Protein AF-A0A3S0WAD9-F1 (afdb_monomer)

Foldseek 3Di:
DPPVLVVLVVVLVVDDPPQPLNVCNVVPHQLVVSLVSCVVVVVPVSNVVSVVVVVVCVCLDPVVLVVLVVVLLVVLVVVLVVDDPPQPLNVCSVVPHQLCVSLVSCVVVVVNVSNVSSVVSVVVNVVSVVVD

Sequence (132 aa):
MRNIAAMLQSFRDDLPADSRTAAAIDRGASLEEISELAEAEGLHKLASVLFEAEQEALRDGPDAVEEAGAATDTFIQAARQDLPADSKTAAAIDRGASWEEISEIAEEEGLHQIASVLFEAEQEALRTSTNA

Solvent-accessible surface area (backbone atoms only — not comparable to full-atom values): 7251 Å² total; per-residue (Å²): 130,85,57,62,68,61,52,53,49,57,52,43,73,75,42,58,94,84,37,66,35,37,55,31,58,76,70,66,53,54,51,66,61,34,18,54,38,19,45,77,70,68,38,51,73,57,17,52,52,31,48,52,50,42,53,52,50,47,64,76,30,71,67,43,53,54,50,52,50,53,52,50,53,50,48,52,59,52,52,45,73,76,44,56,92,84,37,66,40,36,56,32,56,77,70,65,55,54,52,68,59,34,17,53,43,17,45,76,71,66,39,51,70,59,14,51,54,30,50,51,52,51,52,51,52,53,54,50,65,74,73,108

Nearest PDB structures (foldseek):
  4fsc-assembly1_A  TM=2.729E-01  e=5.736E+00  Bacillus thuringiensis Bt407
  3u0c-assembly2_B  TM=2.042E-01  e=4.178E+00  Shigella flexneri

Radius of gyration: 22.44 Å; Cα contacts (8 Å, |Δi|>4): 111; chains: 1; bounding box: 46×26×59 Å

Structure (mmCIF, N/CA/C/O backbone):
data_AF-A0A3S0WAD9-F1
#
_entry.id   AF-A0A3S0WAD9-F1
#
loop_
_atom_site.group_PDB
_atom_site.id
_atom_site.type_symbol
_atom_site.label_atom_id
_atom_site.label_alt_id
_atom_site.label_comp_id
_atom_site.label_asym_id
_atom_site.label_entity_id
_atom_site.label_seq_id
_atom_site.pdbx_PDB_ins_code
_atom_site.Cartn_x
_atom_site.Cartn_y
_atom_site.Cartn_z
_atom_site.occupancy
_atom_site.B_iso_or_equiv
_atom_site.auth_seq_id
_atom_site.auth_comp_id
_atom_site.auth_asym_id
_atom_site.auth_atom_id
_atom_site.pdbx_PDB_model_num
ATOM 1 N N . MET A 1 1 ? 12.313 15.030 -8.937 1.00 40.66 1 MET A N 1
ATOM 2 C CA . MET A 1 1 ? 11.924 13.827 -9.701 1.00 40.66 1 MET A CA 1
ATOM 3 C C . MET A 1 1 ? 13.013 13.517 -10.712 1.00 40.66 1 MET A C 1
ATOM 5 O O . MET A 1 1 ? 13.341 14.390 -11.511 1.00 40.66 1 MET A O 1
ATOM 9 N N . ARG A 1 2 ? 13.615 12.322 -10.659 1.00 53.75 2 ARG A N 1
ATOM 10 C CA . ARG A 1 2 ? 14.388 11.814 -11.802 1.00 53.75 2 ARG A CA 1
ATOM 11 C C . ARG A 1 2 ? 13.395 11.644 -12.942 1.00 53.75 2 ARG A C 1
ATOM 13 O O . ARG A 1 2 ? 12.379 10.985 -12.773 1.00 53.75 2 ARG A O 1
ATOM 20 N N . ASN A 1 3 ? 13.630 12.313 -14.060 1.00 77.31 3 ASN A N 1
ATOM 21 C CA . ASN A 1 3 ? 12.750 12.189 -15.208 1.00 77.31 3 ASN A CA 1
ATOM 22 C C . ASN A 1 3 ? 13.010 10.808 -15.834 1.00 77.31 3 ASN A C 1
ATOM 24 O O . ASN A 1 3 ? 14.030 10.619 -16.494 1.00 77.31 3 ASN A O 1
ATOM 28 N N . ILE A 1 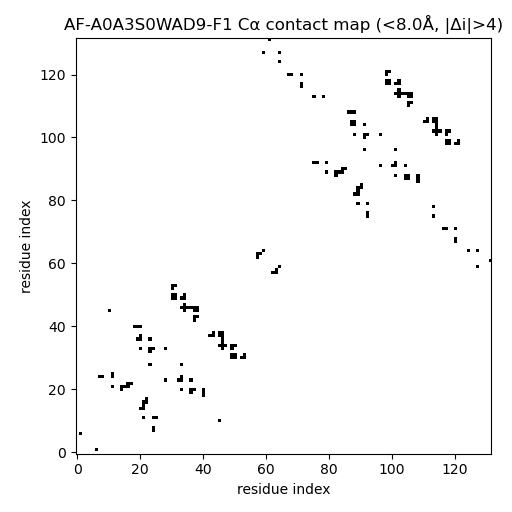4 ? 12.136 9.834 -15.553 1.00 81.44 4 ILE A N 1
ATOM 29 C CA . ILE A 1 4 ? 12.232 8.456 -16.066 1.00 81.44 4 ILE A CA 1
ATOM 30 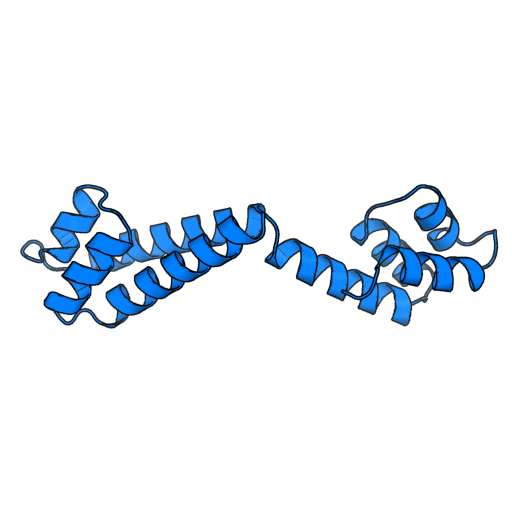C C . ILE A 1 4 ? 12.365 8.456 -17.592 1.00 81.44 4 ILE A C 1
ATOM 32 O O . ILE A 1 4 ? 13.186 7.720 -18.126 1.00 81.44 4 ILE A O 1
ATOM 36 N N . ALA A 1 5 ? 11.665 9.352 -18.296 1.00 82.06 5 ALA A N 1
ATOM 37 C CA . ALA A 1 5 ? 11.791 9.479 -19.747 1.00 82.06 5 ALA A CA 1
ATOM 38 C C . ALA A 1 5 ? 13.199 9.929 -20.190 1.00 82.06 5 ALA A C 1
ATOM 40 O O . ALA A 1 5 ? 13.733 9.397 -21.158 1.00 82.06 5 ALA A O 1
ATOM 41 N N . ALA A 1 6 ? 13.841 10.850 -19.464 1.00 84.19 6 ALA A N 1
ATOM 42 C CA . ALA A 1 6 ? 15.224 11.252 -19.735 1.00 84.19 6 ALA A CA 1
ATOM 43 C C . ALA A 1 6 ? 16.224 10.118 -19.457 1.00 84.19 6 ALA A C 1
ATOM 45 O O . ALA A 1 6 ? 17.202 9.961 -20.185 1.00 84.19 6 ALA A O 1
ATOM 46 N N . MET A 1 7 ? 15.974 9.308 -18.424 1.00 86.50 7 MET A N 1
ATOM 47 C CA . MET A 1 7 ? 16.777 8.118 -18.153 1.00 86.50 7 MET A CA 1
ATOM 48 C C . MET A 1 7 ? 16.606 7.073 -19.262 1.00 86.50 7 MET A C 1
ATOM 50 O O . MET A 1 7 ? 17.607 6.609 -19.799 1.00 86.50 7 MET A O 1
ATOM 54 N N . LEU A 1 8 ? 15.367 6.743 -19.640 1.00 89.06 8 LEU A N 1
ATOM 55 C CA . LEU A 1 8 ? 15.066 5.809 -20.728 1.00 89.06 8 LEU A CA 1
ATOM 56 C C . LEU A 1 8 ? 15.719 6.245 -22.042 1.00 89.06 8 LEU A C 1
ATOM 58 O O . LEU A 1 8 ? 16.289 5.407 -22.732 1.00 89.06 8 LEU A O 1
ATOM 62 N N . GLN A 1 9 ? 15.716 7.546 -22.349 1.00 88.94 9 GLN A N 1
ATOM 63 C CA . GLN A 1 9 ? 16.422 8.070 -23.521 1.00 88.94 9 GLN A CA 1
ATOM 64 C C .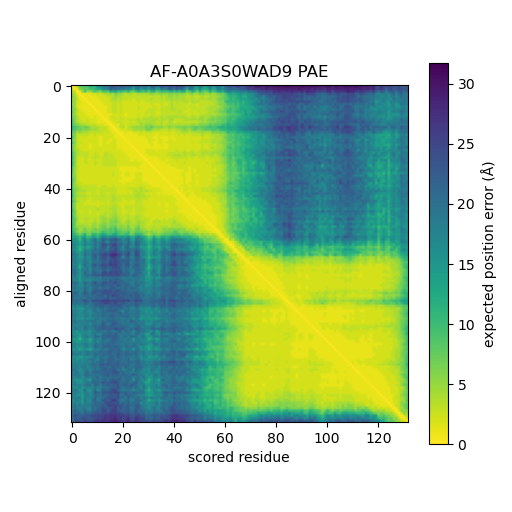 GLN A 1 9 ? 17.940 7.888 -23.438 1.00 88.94 9 GLN A C 1
ATOM 66 O O . GLN A 1 9 ? 18.550 7.444 -24.403 1.00 88.94 9 GLN A O 1
ATOM 71 N N . SER A 1 10 ? 18.551 8.117 -22.273 1.00 89.06 10 SER A N 1
ATOM 72 C CA . SER A 1 10 ? 19.986 7.854 -22.099 1.00 89.06 10 SER A CA 1
ATOM 73 C C . SER A 1 10 ? 20.346 6.387 -22.344 1.00 89.06 10 SER A C 1
ATOM 75 O O . SER A 1 10 ? 21.372 6.114 -22.954 1.00 89.06 10 SER A O 1
ATOM 77 N N . PHE A 1 11 ? 19.525 5.438 -21.883 1.00 88.31 11 PHE A N 1
ATOM 78 C CA . PHE A 1 11 ? 19.757 4.020 -22.171 1.00 88.31 11 PHE A CA 1
ATOM 79 C C . PHE A 1 11 ? 19.491 3.690 -23.635 1.00 88.31 11 PHE A C 1
ATOM 81 O O . PHE A 1 11 ? 20.215 2.894 -24.220 1.00 88.31 11 PHE A O 1
ATOM 88 N N . ARG A 1 12 ? 18.479 4.311 -24.245 1.00 90.31 12 ARG A N 1
ATOM 89 C CA . ARG A 1 12 ? 18.161 4.120 -25.657 1.00 90.31 12 ARG A CA 1
ATOM 90 C C . ARG A 1 12 ? 19.317 4.511 -26.576 1.00 90.31 12 ARG A C 1
ATOM 92 O O . ARG A 1 12 ? 19.549 3.796 -27.553 1.00 90.31 12 ARG A O 1
ATOM 99 N N . ASP A 1 13 ? 20.020 5.595 -26.258 1.00 91.44 13 ASP A N 1
ATOM 100 C CA . ASP A 1 13 ? 21.194 6.069 -27.003 1.00 91.44 13 ASP A CA 1
ATOM 101 C C . ASP A 1 13 ? 22.382 5.092 -26.917 1.00 91.44 13 ASP A C 1
ATOM 103 O O . ASP A 1 13 ? 23.151 4.962 -27.871 1.00 91.44 13 ASP A O 1
ATOM 107 N N . ASP A 1 14 ? 22.500 4.367 -25.801 1.00 88.81 14 ASP A N 1
ATOM 108 C CA . ASP A 1 14 ? 23.561 3.383 -25.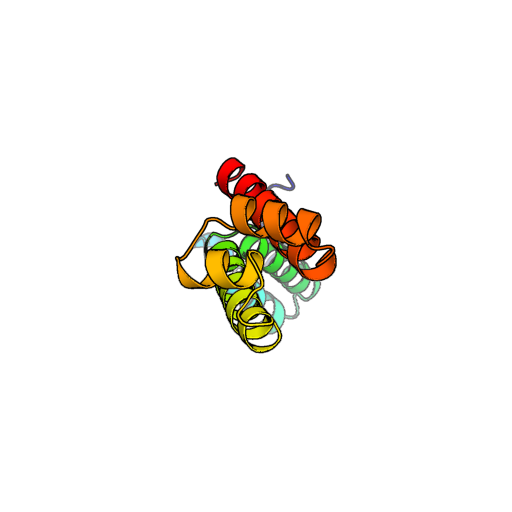553 1.00 88.81 14 ASP A CA 1
ATOM 109 C C . ASP A 1 14 ? 23.229 1.975 -26.097 1.00 88.81 14 ASP A C 1
ATOM 111 O O . ASP A 1 14 ? 24.095 1.094 -26.118 1.00 88.81 14 ASP A O 1
ATOM 115 N N . LEU A 1 15 ? 21.986 1.737 -26.538 1.00 90.00 15 LEU A N 1
ATOM 116 C CA . LEU A 1 15 ? 21.526 0.433 -27.017 1.00 90.00 15 LEU A CA 1
ATOM 117 C C . 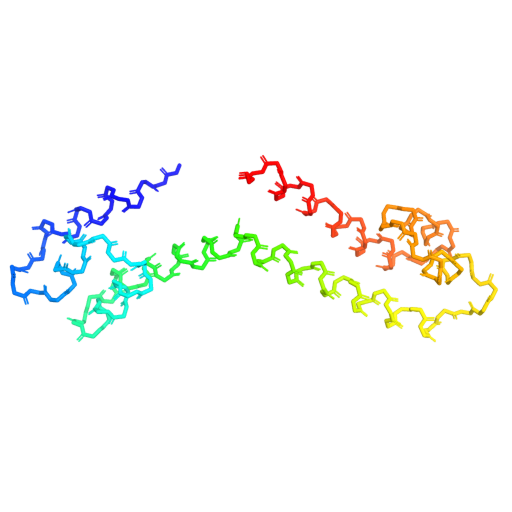LEU A 1 15 ? 21.663 0.269 -28.539 1.00 90.00 15 LEU A C 1
ATOM 119 O O . LEU A 1 15 ? 21.375 1.191 -29.309 1.00 90.00 15 LEU A O 1
ATOM 123 N N . PRO A 1 16 ? 22.042 -0.932 -29.011 1.00 89.44 16 PRO A N 1
ATOM 124 C CA . PRO A 1 16 ? 22.113 -1.215 -30.436 1.00 89.44 16 PRO A CA 1
ATOM 125 C C . PRO A 1 16 ? 20.709 -1.267 -31.062 1.00 89.44 16 PRO A C 1
ATOM 127 O O . PRO A 1 16 ? 19.717 -1.580 -30.407 1.00 89.44 16 PRO A O 1
ATOM 130 N N . ALA A 1 17 ? 20.620 -0.956 -32.357 1.00 83.31 17 ALA A N 1
ATOM 131 C CA . ALA A 1 17 ? 19.344 -0.804 -33.064 1.00 83.31 17 ALA A CA 1
ATOM 132 C C . ALA A 1 17 ? 18.530 -2.107 -33.211 1.00 83.31 17 ALA A C 1
ATOM 134 O O . ALA A 1 17 ? 17.350 -2.052 -33.544 1.00 83.31 17 ALA A O 1
ATOM 135 N N . ASP A 1 18 ? 19.152 -3.265 -32.992 1.00 90.00 18 ASP A N 1
ATOM 136 C CA . ASP A 1 18 ? 18.524 -4.588 -32.992 1.00 90.00 18 ASP A CA 1
ATOM 137 C C . ASP A 1 18 ? 18.085 -5.057 -31.591 1.00 90.00 18 ASP A C 1
ATOM 139 O O . ASP A 1 18 ? 17.480 -6.124 -31.472 1.00 90.00 18 ASP A O 1
ATOM 143 N N . SER A 1 19 ? 18.337 -4.263 -30.540 1.00 91.88 19 SER A N 1
ATOM 144 C CA . SER A 1 19 ? 17.861 -4.547 -29.182 1.00 91.88 19 SER A CA 1
ATOM 145 C C . SER A 1 19 ? 16.337 -4.461 -29.107 1.00 91.88 19 SER A C 1
ATOM 147 O O . SER A 1 19 ? 15.710 -3.476 -29.512 1.00 91.88 19 SER A O 1
ATOM 149 N N . ARG A 1 20 ? 15.727 -5.487 -28.512 1.00 93.56 20 ARG A N 1
ATOM 150 C CA . ARG A 1 20 ? 14.290 -5.510 -28.218 1.00 93.56 20 ARG A CA 1
ATOM 151 C C . ARG A 1 20 ? 13.940 -4.491 -27.142 1.00 93.56 20 ARG A C 1
ATOM 153 O O . ARG A 1 20 ? 12.888 -3.865 -27.230 1.00 93.56 20 ARG A O 1
ATOM 160 N N . THR A 1 21 ? 14.841 -4.278 -26.184 1.00 92.94 21 THR A N 1
ATOM 161 C CA . THR A 1 21 ? 14.709 -3.227 -25.168 1.00 92.94 21 THR A CA 1
ATOM 162 C C . THR A 1 21 ? 14.669 -1.842 -25.815 1.00 92.94 21 THR A C 1
ATOM 164 O O . THR A 1 21 ? 13.790 -1.046 -25.499 1.00 92.94 21 THR A O 1
ATOM 167 N N . ALA A 1 22 ? 15.545 -1.563 -26.789 1.00 93.44 22 ALA A N 1
ATOM 168 C CA . ALA A 1 22 ? 15.529 -0.300 -27.533 1.00 93.44 22 ALA A CA 1
ATOM 169 C C . ALA A 1 22 ? 14.207 -0.087 -28.289 1.00 93.44 22 ALA A C 1
ATOM 171 O O . ALA A 1 22 ? 13.608 0.985 -28.201 1.00 93.44 22 ALA A O 1
ATOM 172 N N . ALA A 1 23 ? 13.711 -1.125 -28.971 1.00 93.88 23 ALA A N 1
ATOM 173 C CA . ALA A 1 23 ? 12.430 -1.070 -29.672 1.00 93.88 23 ALA A CA 1
ATOM 174 C C . ALA A 1 23 ? 11.238 -0.849 -28.719 1.00 93.88 23 ALA A C 1
ATOM 176 O O . ALA A 1 23 ? 10.287 -0.148 -29.072 1.00 93.88 23 ALA A O 1
ATOM 177 N N . ALA A 1 24 ? 11.281 -1.425 -27.513 1.00 93.44 24 ALA A N 1
ATOM 178 C CA . ALA A 1 24 ? 10.267 -1.219 -26.481 1.00 93.44 24 ALA A CA 1
ATOM 179 C C . ALA A 1 24 ? 10.258 0.222 -25.951 1.00 93.44 24 ALA A C 1
ATOM 181 O O . ALA A 1 24 ? 9.185 0.807 -25.792 1.00 93.44 24 ALA A O 1
ATOM 182 N N . ILE A 1 25 ? 11.437 0.821 -25.761 1.00 92.31 25 ILE A N 1
ATOM 183 C CA . ILE A 1 25 ? 11.562 2.236 -25.392 1.00 92.31 25 ILE A CA 1
ATOM 184 C C . ILE A 1 25 ? 10.997 3.134 -26.503 1.00 92.31 25 ILE A C 1
ATOM 186 O O . ILE A 1 25 ? 10.198 4.024 -26.219 1.00 92.31 25 ILE A O 1
ATOM 190 N N . ASP A 1 26 ? 11.341 2.870 -27.769 1.00 92.00 26 ASP A N 1
ATOM 191 C CA . ASP A 1 26 ? 10.907 3.687 -28.914 1.00 92.00 26 ASP A CA 1
ATOM 192 C C . ASP A 1 26 ? 9.382 3.714 -29.099 1.00 92.00 26 ASP A C 1
ATOM 194 O O . ASP A 1 26 ? 8.823 4.729 -29.518 1.00 92.00 26 ASP A O 1
ATOM 198 N N . ARG A 1 27 ? 8.690 2.615 -28.771 1.00 92.44 27 ARG A N 1
ATOM 199 C CA . ARG A 1 27 ? 7.219 2.548 -28.833 1.00 92.44 27 ARG A CA 1
ATOM 200 C C . ARG A 1 27 ? 6.512 3.040 -27.568 1.00 92.44 27 ARG A C 1
ATOM 202 O O . ARG A 1 27 ? 5.284 3.015 -27.540 1.00 92.44 27 ARG A O 1
ATOM 209 N N . GLY A 1 28 ? 7.254 3.454 -26.538 1.00 88.81 28 GLY A N 1
ATOM 210 C CA . GLY A 1 28 ? 6.689 3.899 -25.262 1.00 88.81 28 GLY A CA 1
ATOM 211 C C . GLY A 1 28 ? 5.995 2.780 -24.481 1.00 88.81 28 GLY A C 1
ATOM 212 O O . GLY A 1 28 ? 4.887 2.976 -23.989 1.00 88.81 28 GLY A O 1
ATOM 213 N N . ALA A 1 29 ? 6.614 1.599 -24.417 1.00 91.06 29 ALA A N 1
ATOM 214 C CA . ALA A 1 29 ? 6.127 0.468 -23.626 1.00 91.06 29 ALA A CA 1
ATOM 215 C C . ALA A 1 29 ? 6.059 0.772 -22.113 1.00 91.06 29 ALA A C 1
ATOM 217 O O . ALA A 1 29 ? 6.645 1.750 -21.642 1.00 91.06 29 ALA A O 1
ATOM 218 N N . SER A 1 30 ? 5.358 -0.076 -21.348 1.00 89.44 30 SER A N 1
ATOM 219 C CA . SER A 1 30 ? 5.323 0.031 -19.882 1.00 89.44 30 SER A CA 1
ATOM 220 C C . SER A 1 30 ? 6.706 -0.220 -19.267 1.00 89.44 30 SER A C 1
ATOM 222 O O . SER A 1 30 ? 7.558 -0.872 -19.874 1.00 89.44 30 SER A O 1
ATOM 224 N N . LEU A 1 31 ? 6.934 0.292 -18.050 1.00 89.06 31 LEU A N 1
ATOM 225 C CA . LEU A 1 31 ? 8.186 0.049 -17.319 1.00 89.06 31 LEU A CA 1
ATOM 226 C C . LEU A 1 31 ? 8.412 -1.447 -17.075 1.00 89.06 31 LEU A C 1
ATOM 228 O O . LEU A 1 31 ? 9.533 -1.903 -17.277 1.00 89.06 31 LEU A O 1
ATOM 232 N N . GLU A 1 32 ? 7.345 -2.185 -16.755 1.00 89.81 32 GLU A N 1
ATOM 233 C CA . GLU A 1 32 ? 7.319 -3.648 -16.638 1.00 89.81 32 GLU A CA 1
ATOM 234 C C . GLU A 1 32 ? 7.903 -4.316 -17.890 1.00 89.81 32 GLU A C 1
ATOM 236 O O . GLU A 1 32 ? 8.912 -5.016 -17.838 1.00 89.81 32 GLU A O 1
ATOM 241 N N . GLU A 1 33 ? 7.331 -4.014 -19.059 1.00 92.38 33 GLU A N 1
ATOM 242 C CA . GLU A 1 33 ? 7.702 -4.665 -20.311 1.00 92.38 33 GLU A CA 1
ATOM 243 C C . GLU A 1 33 ? 9.131 -4.300 -20.742 1.00 92.38 33 GLU A C 1
ATOM 245 O O . GLU A 1 33 ? 9.875 -5.144 -21.247 1.00 92.38 33 GLU A O 1
ATOM 250 N N . ILE A 1 34 ? 9.554 -3.048 -20.526 1.00 93.88 34 ILE A N 1
ATOM 251 C CA . ILE A 1 34 ? 10.938 -2.631 -20.797 1.00 93.88 34 ILE A CA 1
ATOM 252 C C . ILE A 1 34 ? 11.900 -3.329 -19.823 1.00 93.88 34 ILE A C 1
ATOM 254 O O . ILE A 1 34 ? 12.980 -3.744 -20.243 1.00 93.88 34 ILE A O 1
ATOM 258 N N . SER A 1 35 ? 11.521 -3.484 -18.552 1.00 92.06 35 SER A N 1
ATOM 259 C CA . SER A 1 35 ? 12.314 -4.165 -17.523 1.00 92.06 35 SER A CA 1
ATOM 260 C C . SER A 1 35 ? 12.521 -5.646 -17.850 1.00 92.06 35 SER A C 1
ATOM 262 O O . SER A 1 35 ? 13.656 -6.126 -17.844 1.00 92.06 35 SER A O 1
ATOM 264 N N . GLU A 1 36 ? 11.460 -6.358 -18.238 1.00 92.69 36 GLU A N 1
ATOM 265 C CA . GLU A 1 36 ? 11.533 -7.768 -18.636 1.00 92.69 36 GLU A CA 1
ATOM 266 C C . GLU A 1 36 ? 12.434 -7.984 -19.857 1.00 92.69 36 GLU A C 1
ATOM 268 O O . GLU A 1 36 ? 13.259 -8.903 -19.888 1.00 92.69 36 GLU A O 1
ATOM 273 N N . LEU A 1 37 ? 12.307 -7.121 -20.870 1.00 94.50 37 LEU A N 1
ATOM 274 C CA . LEU A 1 37 ? 13.148 -7.180 -22.065 1.00 9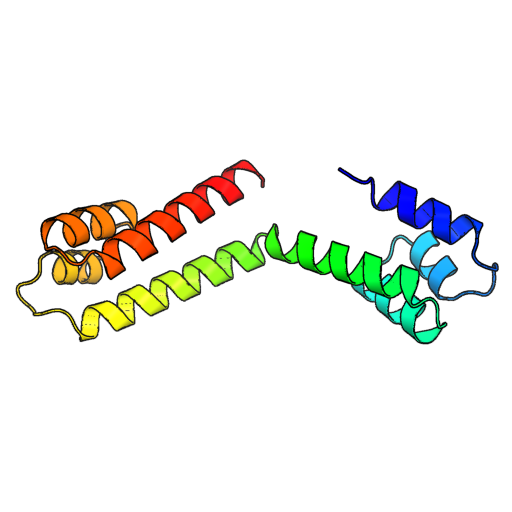4.50 37 LEU A CA 1
ATOM 275 C C . LEU A 1 37 ? 14.606 -6.847 -21.742 1.00 94.50 37 LEU A C 1
ATOM 277 O O . LEU A 1 37 ? 15.504 -7.527 -22.244 1.00 94.50 37 LEU A O 1
ATOM 281 N N . ALA A 1 38 ? 14.837 -5.863 -20.869 1.00 93.38 38 ALA A N 1
ATOM 282 C CA . ALA A 1 38 ? 16.166 -5.513 -20.394 1.00 93.38 38 ALA A CA 1
ATOM 283 C C . ALA A 1 38 ? 16.825 -6.695 -19.670 1.00 93.38 38 ALA A C 1
ATOM 285 O O . ALA A 1 38 ? 17.975 -7.026 -19.961 1.00 93.38 38 ALA A O 1
ATOM 286 N N . GLU A 1 39 ? 16.097 -7.381 -18.789 1.00 93.31 39 GLU A N 1
ATOM 287 C CA . GLU A 1 39 ? 16.587 -8.571 -18.090 1.00 93.31 39 GLU A CA 1
ATOM 288 C C . GLU A 1 39 ? 16.892 -9.713 -19.072 1.00 93.31 39 GLU A C 1
ATOM 290 O O . GLU A 1 39 ? 17.968 -10.313 -19.023 1.00 93.31 39 GLU A O 1
ATOM 295 N N . ALA A 1 40 ? 16.004 -9.955 -20.043 1.00 93.00 40 ALA A N 1
ATOM 296 C CA . ALA A 1 40 ? 16.191 -10.975 -21.076 1.00 93.00 40 ALA A CA 1
ATOM 297 C C . ALA A 1 40 ? 17.383 -10.699 -22.015 1.00 93.00 40 ALA A C 1
ATOM 299 O O . ALA A 1 40 ? 17.891 -11.626 -22.653 1.00 93.00 40 ALA A O 1
ATOM 300 N N . GLU A 1 41 ? 17.820 -9.444 -22.131 1.00 93.31 41 GLU A N 1
ATOM 301 C CA . GLU A 1 41 ? 18.998 -9.024 -22.902 1.00 93.31 41 GLU A CA 1
ATOM 302 C C . GLU A 1 41 ? 20.260 -8.845 -22.034 1.00 93.31 41 GLU A C 1
ATOM 304 O O . GLU A 1 41 ? 21.316 -8.485 -22.553 1.00 93.31 41 GLU A O 1
ATOM 309 N N . GLY A 1 42 ? 20.188 -9.140 -20.728 1.00 92.00 42 GLY A N 1
ATOM 310 C CA . GLY A 1 42 ? 21.317 -9.039 -19.793 1.00 92.00 42 GLY A CA 1
ATOM 311 C C . GLY A 1 42 ? 21.634 -7.609 -19.340 1.00 92.00 42 GLY A C 1
ATOM 312 O O . GLY A 1 42 ? 22.700 -7.340 -18.780 1.00 92.00 42 GLY A O 1
ATOM 313 N N . LEU A 1 43 ? 20.716 -6.669 -19.559 1.00 91.94 43 LEU A N 1
ATOM 314 C CA . LEU A 1 43 ? 20.811 -5.266 -19.160 1.00 91.94 43 LEU A CA 1
ATOM 315 C C . LEU A 1 43 ? 20.371 -5.085 -17.698 1.00 91.94 43 LEU A C 1
ATOM 317 O O . LEU A 1 43 ? 19.549 -4.227 -17.382 1.00 91.94 43 LEU A O 1
ATOM 321 N N . HIS A 1 44 ? 20.945 -5.869 -16.784 1.00 91.31 44 HIS A N 1
ATOM 322 C CA . HIS A 1 44 ? 20.502 -5.974 -15.385 1.00 91.31 44 HIS A CA 1
ATOM 323 C C . HIS A 1 44 ? 20.416 -4.631 -14.653 1.00 91.31 44 HIS A C 1
ATOM 325 O O . HIS A 1 44 ? 19.523 -4.417 -13.839 1.00 91.31 44 HIS A O 1
ATOM 331 N N . LYS A 1 45 ? 21.328 -3.694 -14.952 1.00 87.44 45 LYS A N 1
ATOM 332 C CA . LYS A 1 45 ? 21.298 -2.344 -14.369 1.00 87.44 45 LYS A CA 1
ATOM 333 C C . LYS A 1 45 ? 20.055 -1.564 -14.802 1.00 87.44 45 LYS A C 1
ATOM 335 O O . LYS A 1 45 ? 19.495 -0.840 -13.989 1.00 87.44 45 LYS A O 1
ATOM 340 N N . LEU A 1 46 ? 19.653 -1.681 -16.066 1.00 87.38 46 LEU A N 1
ATOM 341 C CA . LEU A 1 46 ? 18.441 -1.041 -16.566 1.00 87.38 46 LEU A CA 1
ATOM 342 C C . LEU A 1 46 ? 17.208 -1.719 -15.964 1.00 87.38 46 LEU A C 1
ATOM 344 O O . LEU A 1 46 ? 16.388 -1.025 -15.377 1.00 87.38 46 LEU A O 1
ATOM 348 N N . ALA A 1 47 ? 17.141 -3.052 -16.020 1.00 90.75 47 ALA A N 1
ATOM 349 C CA . ALA A 1 47 ? 16.046 -3.829 -15.440 1.00 90.75 47 ALA A CA 1
ATOM 350 C C . ALA A 1 47 ? 15.836 -3.509 -13.951 1.00 90.75 47 ALA A C 1
ATOM 352 O O . ALA A 1 47 ? 14.732 -3.178 -13.538 1.00 90.75 47 ALA A O 1
ATOM 353 N N . SER A 1 48 ? 16.911 -3.485 -13.154 1.00 89.00 48 SER A N 1
ATOM 354 C CA . SER A 1 48 ? 16.823 -3.179 -11.718 1.00 89.00 48 SER A CA 1
ATOM 355 C C . SER A 1 48 ? 16.260 -1.783 -11.454 1.00 89.00 48 SER A C 1
ATOM 357 O O .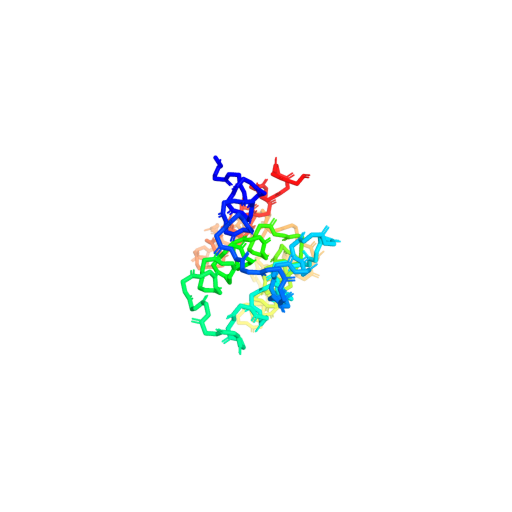 SER A 1 48 ? 15.390 -1.627 -10.607 1.00 89.00 48 SER A O 1
ATOM 359 N N . VAL A 1 49 ? 16.716 -0.762 -12.190 1.00 89.56 49 VAL A N 1
ATOM 360 C CA . VAL A 1 49 ? 16.226 0.606 -11.966 1.00 89.56 49 VAL A CA 1
ATOM 361 C C . VAL A 1 49 ? 14.789 0.780 -12.466 1.00 89.56 49 VAL A C 1
ATOM 363 O O . VAL A 1 49 ? 14.026 1.522 -11.855 1.00 89.56 49 VAL A O 1
ATOM 366 N N . LEU A 1 50 ? 14.400 0.114 -13.558 1.00 88.62 50 LEU A N 1
ATOM 367 C CA . LEU A 1 50 ? 13.019 0.159 -14.046 1.00 88.62 50 LEU A CA 1
ATOM 368 C C . LEU A 1 50 ? 12.063 -0.573 -13.115 1.00 88.62 50 LEU A C 1
ATOM 370 O O . LEU A 1 50 ? 10.991 -0.046 -12.848 1.00 88.62 50 LEU A O 1
ATOM 374 N N . PHE A 1 51 ? 12.479 -1.715 -12.572 1.00 85.50 51 PHE A N 1
ATOM 375 C CA . PHE A 1 51 ? 11.728 -2.428 -11.549 1.00 85.50 51 PHE A CA 1
ATOM 376 C C . PHE A 1 51 ? 11.566 -1.578 -10.282 1.00 85.50 51 PHE A C 1
ATOM 378 O O . PHE A 1 51 ? 10.467 -1.452 -9.763 1.00 85.50 51 PHE A O 1
ATOM 385 N N . GLU A 1 52 ? 12.624 -0.920 -9.799 1.00 85.44 52 GLU A N 1
ATOM 386 C CA . GLU A 1 52 ? 12.508 0.012 -8.667 1.00 85.44 52 GLU A CA 1
ATOM 387 C C . GLU A 1 52 ? 11.521 1.153 -8.962 1.00 85.44 52 GLU A C 1
ATOM 389 O O . GLU A 1 52 ? 10.656 1.441 -8.138 1.00 85.44 52 GLU A O 1
ATOM 394 N N . ALA A 1 53 ? 11.607 1.759 -10.149 1.00 84.12 53 ALA A N 1
ATOM 395 C CA . ALA A 1 53 ? 10.715 2.840 -10.562 1.00 84.12 53 ALA A CA 1
ATOM 396 C C . ALA A 1 53 ? 9.253 2.385 -10.724 1.00 84.12 53 ALA A C 1
ATOM 398 O O . ALA A 1 53 ? 8.335 3.135 -10.400 1.00 84.12 53 ALA A O 1
ATOM 399 N N . GLU A 1 54 ? 9.032 1.167 -11.215 1.00 83.56 54 GLU A N 1
ATOM 400 C CA . GLU A 1 54 ? 7.717 0.532 -11.286 1.00 83.56 54 GLU A CA 1
ATOM 401 C C . GLU A 1 54 ? 7.144 0.297 -9.885 1.00 83.56 54 GLU A C 1
ATOM 403 O O . GLU A 1 54 ? 6.014 0.689 -9.614 1.00 83.56 54 GLU A O 1
ATOM 408 N N . GLN A 1 55 ? 7.938 -0.253 -8.965 1.00 79.56 55 GLN A N 1
ATOM 409 C CA . GLN A 1 55 ? 7.518 -0.477 -7.582 1.00 79.56 55 GLN A CA 1
ATOM 410 C C . GLN A 1 55 ? 7.213 0.838 -6.846 1.00 79.56 55 GLN A C 1
ATOM 412 O O . GLN A 1 55 ? 6.292 0.881 -6.031 1.00 79.56 55 GLN A O 1
ATOM 417 N N . GLU A 1 56 ? 7.963 1.912 -7.113 1.00 74.88 56 GLU A N 1
ATOM 418 C CA . GLU A 1 56 ? 7.642 3.254 -6.610 1.00 74.88 56 GLU A CA 1
ATOM 419 C C . GLU A 1 56 ? 6.316 3.767 -7.192 1.00 74.88 56 GLU A C 1
ATOM 421 O O . GLU A 1 56 ? 5.459 4.223 -6.438 1.00 74.88 56 GLU A O 1
ATOM 426 N N . ALA A 1 57 ? 6.099 3.627 -8.503 1.00 71.00 57 ALA A N 1
ATOM 427 C CA . ALA A 1 57 ? 4.856 4.045 -9.150 1.00 71.00 57 ALA A CA 1
ATOM 428 C C . ALA A 1 57 ? 3.630 3.245 -8.675 1.00 71.00 57 ALA A C 1
ATOM 430 O O . ALA A 1 57 ? 2.552 3.815 -8.538 1.00 71.00 57 ALA A O 1
ATOM 431 N N . LEU A 1 58 ? 3.791 1.949 -8.394 1.00 66.50 58 LEU A N 1
ATOM 432 C CA . LEU A 1 58 ? 2.737 1.106 -7.828 1.00 66.50 58 LEU A CA 1
ATOM 433 C C . LEU A 1 58 ? 2.379 1.525 -6.399 1.00 66.50 58 LEU A C 1
ATOM 435 O O . LEU A 1 58 ? 1.203 1.542 -6.057 1.00 66.50 58 LEU A O 1
ATOM 439 N N . ARG A 1 59 ? 3.364 1.911 -5.577 1.00 63.16 59 ARG A N 1
ATOM 440 C CA . ARG A 1 59 ? 3.121 2.407 -4.207 1.00 63.16 59 ARG A CA 1
ATOM 441 C C . ARG A 1 59 ? 2.361 3.727 -4.170 1.00 63.16 59 ARG A C 1
ATOM 443 O O . ARG A 1 59 ? 1.578 3.937 -3.253 1.00 63.16 59 ARG A O 1
ATOM 450 N N . ASP A 1 60 ? 2.610 4.599 -5.139 1.00 62.41 60 ASP A N 1
ATOM 451 C CA . ASP A 1 60 ? 1.927 5.890 -5.255 1.00 62.41 60 ASP A CA 1
ATOM 452 C C . ASP A 1 60 ? 0.656 5.813 -6.130 1.00 62.41 60 ASP A C 1
ATOM 454 O O . ASP A 1 60 ? -0.012 6.823 -6.351 1.00 62.41 60 ASP A O 1
ATOM 458 N N . GLY A 1 61 ? 0.316 4.626 -6.645 1.00 59.28 61 GLY A N 1
ATOM 459 C CA . GLY A 1 61 ? -0.833 4.403 -7.517 1.00 59.28 61 GLY A CA 1
ATOM 460 C C . GLY A 1 61 ? -2.160 4.233 -6.758 1.00 59.28 61 GLY A C 1
ATOM 461 O O . GLY A 1 61 ? -2.167 3.836 -5.592 1.00 59.28 61 GLY A O 1
ATOM 462 N N . PRO A 1 62 ? -3.308 4.476 -7.421 1.00 56.88 62 PRO A N 1
ATOM 463 C CA . PRO A 1 62 ? -4.637 4.331 -6.816 1.00 56.88 62 PRO A CA 1
ATOM 464 C C . PRO A 1 62 ? -4.918 2.907 -6.308 1.00 56.88 62 PRO A C 1
ATOM 466 O O . PRO A 1 62 ? -5.588 2.750 -5.291 1.00 56.88 62 PRO A O 1
ATOM 469 N N . ASP A 1 63 ? -4.344 1.884 -6.947 1.00 57.88 63 ASP A N 1
ATOM 470 C CA . ASP A 1 63 ? -4.521 0.480 -6.555 1.00 57.88 63 ASP A CA 1
ATOM 471 C C . ASP A 1 63 ? -3.914 0.178 -5.170 1.00 57.88 63 ASP A C 1
ATOM 473 O O . ASP A 1 63 ? -4.505 -0.563 -4.386 1.00 57.88 63 ASP A O 1
ATOM 477 N N . ALA A 1 64 ? -2.781 0.801 -4.815 1.00 58.06 64 ALA A N 1
ATOM 478 C CA . ALA A 1 64 ? -2.189 0.658 -3.482 1.00 58.06 64 ALA A CA 1
ATOM 479 C C . ALA A 1 64 ? -3.032 1.348 -2.396 1.00 58.06 64 ALA A C 1
ATOM 481 O O . ALA A 1 64 ? -3.090 0.874 -1.260 1.00 58.06 64 ALA A O 1
ATOM 482 N N . VAL A 1 65 ? -3.718 2.442 -2.745 1.00 61.12 65 VAL A N 1
ATOM 483 C CA . VAL A 1 65 ? -4.650 3.140 -1.844 1.00 61.12 65 VAL A CA 1
ATOM 484 C C . VAL A 1 65 ? -5.899 2.292 -1.599 1.00 61.12 65 VAL A C 1
ATOM 486 O O . VAL A 1 65 ? -6.330 2.154 -0.453 1.00 61.12 65 VAL A O 1
ATOM 489 N N . GLU A 1 66 ? -6.458 1.682 -2.648 1.00 64.81 66 GLU A N 1
ATOM 490 C CA . GLU A 1 66 ? -7.596 0.763 -2.522 1.00 64.81 66 GLU A CA 1
ATOM 491 C C . GLU A 1 66 ? -7.234 -0.488 -1.702 1.00 64.81 66 GLU A C 1
ATOM 493 O O . GLU A 1 66 ? -8.007 -0.897 -0.830 1.00 64.81 66 GLU A O 1
ATOM 498 N N . GLU A 1 67 ? -6.041 -1.059 -1.902 1.00 70.62 67 GLU A N 1
ATOM 499 C CA . GLU A 1 67 ? -5.560 -2.210 -1.128 1.00 70.62 67 GLU A CA 1
ATOM 500 C C . GLU A 1 67 ? -5.333 -1.859 0.354 1.00 70.62 67 GLU A C 1
ATOM 502 O O . GLU A 1 67 ? -5.741 -2.616 1.240 1.00 70.62 67 GLU A O 1
ATOM 507 N N . ALA A 1 68 ? -4.759 -0.687 0.648 1.00 71.75 68 ALA A N 1
ATOM 508 C CA . ALA A 1 68 ? -4.579 -0.203 2.017 1.00 71.75 68 ALA A CA 1
ATOM 509 C C . ALA A 1 68 ? -5.922 0.043 2.729 1.00 71.75 68 ALA A C 1
ATOM 511 O O . ALA A 1 68 ? -6.075 -0.298 3.908 1.00 71.75 68 ALA A O 1
ATOM 512 N N . GLY A 1 69 ? -6.921 0.566 2.010 1.00 81.56 69 GLY A N 1
ATOM 513 C CA . GLY A 1 69 ? -8.278 0.718 2.530 1.00 81.56 69 GLY A CA 1
ATOM 514 C C . GLY A 1 69 ? -8.935 -0.622 2.846 1.00 81.56 69 GLY A C 1
ATOM 515 O O . GLY A 1 69 ? -9.415 -0.825 3.962 1.00 81.56 69 GLY A O 1
ATOM 516 N N . ALA A 1 70 ? -8.857 -1.584 1.925 1.00 83.50 70 ALA A N 1
ATOM 517 C CA . ALA A 1 70 ? -9.384 -2.930 2.141 1.00 83.50 70 ALA A CA 1
ATOM 518 C C . ALA A 1 70 ? -8.690 -3.669 3.306 1.00 83.50 70 ALA A C 1
ATOM 520 O O . ALA A 1 70 ? -9.337 -4.400 4.068 1.00 83.50 70 ALA A O 1
ATOM 521 N N . ALA A 1 71 ? -7.379 -3.471 3.477 1.00 85.75 71 ALA A N 1
ATOM 522 C CA . ALA A 1 71 ? -6.627 -4.014 4.607 1.00 85.75 71 ALA A CA 1
ATOM 523 C C . ALA A 1 71 ? -7.076 -3.394 5.940 1.00 85.75 71 ALA A C 1
ATOM 525 O O . ALA A 1 71 ? -7.262 -4.116 6.924 1.00 85.75 71 ALA A O 1
ATOM 526 N N . THR A 1 72 ? -7.310 -2.080 5.958 1.00 89.75 72 THR A N 1
ATOM 527 C CA . THR A 1 72 ? -7.807 -1.351 7.133 1.00 89.75 72 THR A CA 1
ATOM 528 C C . THR A 1 72 ? -9.211 -1.813 7.515 1.00 89.75 72 THR A C 1
ATOM 530 O O . THR A 1 72 ? -9.462 -2.127 8.678 1.00 89.75 72 THR A O 1
ATOM 533 N N . ASP A 1 73 ? -10.103 -1.983 6.540 1.00 88.31 73 ASP A N 1
ATOM 534 C CA . ASP A 1 73 ? -11.449 -2.509 6.780 1.00 88.31 73 ASP A CA 1
ATOM 535 C C . ASP A 1 73 ? -11.416 -3.945 7.324 1.00 88.31 73 ASP A C 1
ATOM 537 O O . ASP A 1 73 ? -12.151 -4.289 8.254 1.00 88.31 73 ASP A O 1
ATOM 541 N N . THR A 1 74 ? -10.513 -4.783 6.808 1.00 90.69 74 THR A N 1
ATOM 542 C CA . THR A 1 74 ? -10.305 -6.144 7.326 1.00 90.69 74 THR A CA 1
ATOM 543 C C . THR A 1 74 ? -9.819 -6.119 8.777 1.00 90.69 74 THR A C 1
ATOM 545 O O . THR A 1 74 ? -10.315 -6.886 9.607 1.00 90.69 74 THR A O 1
ATOM 548 N N . PHE A 1 75 ? -8.884 -5.222 9.104 1.00 93.06 75 PHE A N 1
ATOM 549 C CA . PHE A 1 75 ? -8.411 -5.021 10.472 1.00 93.06 75 PHE A CA 1
ATOM 550 C C . PHE A 1 75 ? -9.547 -4.591 11.408 1.00 93.06 75 PHE A C 1
ATOM 552 O O . PHE A 1 75 ? -9.693 -5.175 12.480 1.00 93.06 75 PHE A O 1
ATOM 559 N N . ILE A 1 76 ? -10.393 -3.643 10.993 1.00 93.25 76 ILE A N 1
ATOM 560 C CA . ILE A 1 76 ? -11.549 -3.180 11.776 1.00 93.25 76 ILE A CA 1
ATOM 561 C C . ILE A 1 76 ? -12.509 -4.336 12.078 1.00 93.25 76 ILE A C 1
ATOM 563 O O . ILE A 1 76 ? -12.948 -4.500 13.218 1.00 93.25 76 ILE A O 1
ATOM 567 N N . GLN A 1 77 ? -12.814 -5.166 11.077 1.00 92.75 77 GLN A N 1
ATOM 568 C CA . GLN A 1 77 ? -13.701 -6.318 11.253 1.00 92.75 77 GLN A CA 1
ATOM 569 C C . GLN A 1 77 ? -13.106 -7.379 12.184 1.00 92.75 77 GLN A C 1
ATOM 571 O O . GLN A 1 77 ? -13.841 -7.997 12.954 1.00 92.75 77 GLN A O 1
ATOM 576 N N . ALA A 1 78 ? -11.787 -7.582 12.149 1.00 93.31 78 ALA A N 1
ATOM 577 C CA . ALA A 1 78 ? -11.101 -8.464 13.088 1.00 93.31 78 ALA A CA 1
ATOM 578 C C . ALA A 1 78 ? -11.131 -7.888 14.512 1.00 93.31 78 ALA A C 1
ATOM 580 O O . ALA A 1 78 ? -11.586 -8.560 15.434 1.00 93.31 78 ALA A O 1
ATOM 581 N N . ALA A 1 79 ? -10.753 -6.618 14.676 1.00 92.62 79 ALA A N 1
ATOM 582 C CA . ALA A 1 79 ? -10.771 -5.926 15.961 1.00 92.62 79 ALA A CA 1
ATOM 583 C C . ALA A 1 79 ? -12.167 -5.951 16.597 1.00 92.62 79 ALA A C 1
ATOM 585 O O . ALA A 1 79 ? -12.307 -6.180 17.796 1.00 92.62 79 ALA A O 1
ATOM 586 N N . ARG A 1 80 ? -13.223 -5.806 15.789 1.00 94.62 80 ARG A N 1
ATOM 587 C CA . ARG A 1 80 ? -14.606 -5.886 16.263 1.00 94.62 80 AR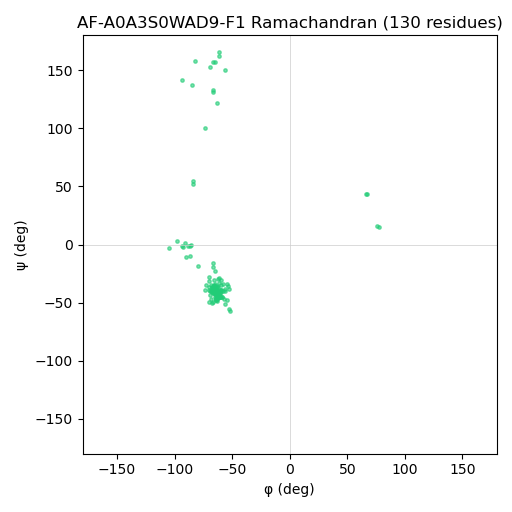G A CA 1
ATOM 588 C C . ARG A 1 80 ? -14.940 -7.209 16.955 1.00 94.62 80 ARG A C 1
ATOM 590 O O . ARG A 1 80 ? -15.746 -7.188 17.886 1.00 94.62 80 ARG A O 1
ATOM 597 N N . GLN A 1 81 ? -14.353 -8.329 16.532 1.00 94.06 81 GLN A N 1
ATOM 598 C CA . GLN A 1 81 ? -14.599 -9.649 17.135 1.00 94.06 81 GLN A CA 1
ATOM 599 C C . GLN A 1 81 ? -13.997 -9.773 18.539 1.00 94.06 81 GLN A C 1
ATOM 601 O O . GLN A 1 81 ? -14.539 -10.506 19.366 1.00 94.06 81 GLN A O 1
ATOM 606 N N . ASP A 1 82 ? -12.930 -9.024 18.813 1.00 93.00 82 ASP A N 1
ATOM 607 C CA . ASP A 1 82 ? -12.230 -9.025 20.098 1.00 93.00 82 ASP A CA 1
ATOM 608 C C . ASP A 1 82 ? -12.795 -7.987 21.086 1.00 93.00 82 ASP A C 1
ATOM 610 O O . ASP A 1 82 ? -12.470 -8.013 22.277 1.00 93.00 82 ASP A O 1
ATOM 614 N N . LEU A 1 83 ? -13.665 -7.082 20.618 1.00 93.00 83 LEU A N 1
ATOM 615 C CA . LEU A 1 83 ? -14.255 -6.034 21.446 1.00 93.00 83 LEU A CA 1
ATOM 616 C C . LEU A 1 83 ? -15.509 -6.505 22.209 1.00 93.00 83 LEU A C 1
ATOM 618 O O . LEU A 1 83 ? -16.406 -7.128 21.625 1.00 93.00 83 LEU A O 1
ATOM 622 N N . PRO A 1 84 ? -15.638 -6.137 23.499 1.00 92.19 84 PRO A N 1
ATOM 623 C CA . PRO A 1 84 ? -16.861 -6.339 24.269 1.00 92.19 84 PRO A CA 1
ATOM 624 C C . PRO A 1 84 ? -18.087 -5.689 23.614 1.00 92.19 84 PRO A C 1
ATOM 626 O O . PRO A 1 84 ? -17.990 -4.651 22.964 1.00 92.19 84 PRO A O 1
ATOM 629 N N . ALA A 1 85 ? -19.271 -6.267 23.823 1.00 88.31 85 ALA A N 1
ATOM 630 C CA . ALA A 1 85 ? -20.514 -5.751 23.240 1.00 88.31 85 ALA A CA 1
ATOM 631 C C . ALA A 1 85 ? -20.940 -4.373 23.789 1.00 88.31 85 ALA A C 1
ATOM 633 O O . ALA A 1 85 ? -21.752 -3.696 23.166 1.00 88.31 85 ALA A O 1
ATOM 634 N N . ASP A 1 86 ? -20.424 -3.974 24.950 1.00 92.75 86 ASP A N 1
ATOM 635 C CA . ASP A 1 86 ? -20.650 -2.678 25.590 1.00 92.75 86 ASP A CA 1
ATOM 636 C C . ASP A 1 86 ? -19.593 -1.619 25.229 1.00 92.75 86 ASP A C 1
ATOM 638 O O . ASP A 1 86 ? -19.737 -0.467 25.642 1.00 92.75 86 ASP A O 1
ATOM 642 N N . SER A 1 87 ? -18.575 -1.972 24.432 1.00 95.88 87 SER A N 1
ATOM 643 C CA . SER A 1 87 ? -17.598 -1.010 23.908 1.00 95.88 87 SER A CA 1
ATOM 644 C C . SER A 1 87 ? -18.267 -0.034 22.938 1.00 95.88 87 SER A C 1
ATOM 646 O O . SER A 1 87 ? -18.994 -0.411 22.013 1.00 95.88 87 SER A O 1
ATOM 648 N N . LYS A 1 88 ? -17.977 1.253 23.118 1.00 96.62 88 LYS A N 1
ATOM 649 C CA . LYS A 1 88 ? -18.381 2.310 22.189 1.00 96.62 88 LYS A CA 1
ATOM 650 C C . LYS A 1 88 ? -17.677 2.160 20.845 1.00 96.62 88 LYS A C 1
ATOM 652 O O . LYS A 1 88 ? -18.301 2.411 19.818 1.00 96.62 88 LYS A O 1
ATOM 657 N N . THR A 1 89 ? -16.420 1.719 20.845 1.00 96.50 89 THR A N 1
ATOM 658 C CA . THR A 1 89 ? -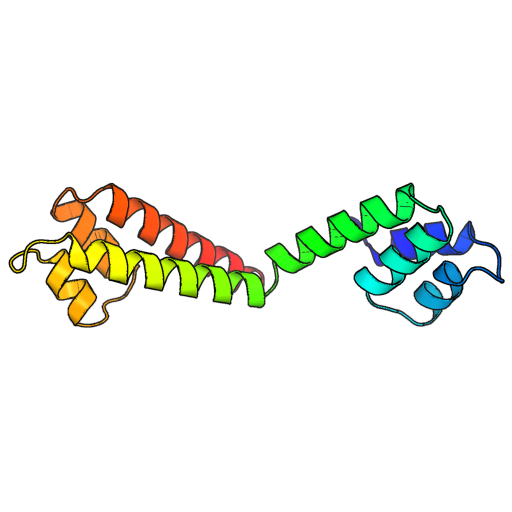15.648 1.426 19.630 1.00 96.50 89 THR A CA 1
ATOM 659 C C . THR A 1 89 ? -16.321 0.316 18.832 1.00 96.50 89 THR A C 1
ATOM 661 O O . THR A 1 89 ? -16.539 0.467 17.633 1.00 96.50 89 THR A O 1
ATOM 664 N N . ALA A 1 90 ? -16.766 -0.755 19.496 1.00 96.44 90 ALA A N 1
ATOM 665 C CA . ALA A 1 90 ? -17.554 -1.809 18.859 1.00 96.44 90 ALA A CA 1
ATOM 666 C C . ALA A 1 90 ? -18.839 -1.264 18.211 1.00 96.44 90 ALA A C 1
ATOM 668 O O . ALA A 1 90 ? -19.115 -1.554 17.048 1.00 96.44 90 ALA A O 1
ATOM 669 N N . ALA A 1 91 ? -19.591 -0.426 18.931 1.00 96.50 91 ALA A N 1
ATOM 670 C CA . ALA A 1 91 ? -20.802 0.198 18.401 1.00 96.50 91 ALA A CA 1
ATOM 671 C C . ALA A 1 91 ? -20.522 1.161 17.231 1.00 96.50 91 ALA A C 1
ATOM 673 O O . ALA A 1 91 ? -21.340 1.269 16.316 1.00 96.50 91 ALA A O 1
ATOM 674 N N . ALA A 1 92 ? -19.382 1.860 17.246 1.00 96.56 92 ALA A N 1
ATOM 675 C CA . ALA A 1 92 ? -18.940 2.728 16.157 1.00 96.56 92 ALA A CA 1
ATOM 676 C C . ALA A 1 92 ? -18.602 1.928 14.891 1.00 96.56 92 ALA A C 1
ATOM 678 O O . ALA A 1 92 ? -19.025 2.301 13.797 1.00 96.56 92 ALA A O 1
ATOM 679 N N . ILE A 1 93 ? -17.929 0.789 15.050 1.00 95.12 93 ILE A N 1
ATOM 680 C CA . ILE A 1 93 ? -17.648 -0.131 13.948 1.00 95.12 93 ILE A CA 1
ATOM 681 C C . ILE A 1 93 ? -18.951 -0.706 13.372 1.00 95.12 93 ILE A C 1
ATOM 683 O O . ILE A 1 93 ? -19.153 -0.668 12.161 1.00 95.12 93 ILE A O 1
ATOM 687 N N . ASP A 1 94 ? -19.874 -1.167 14.223 1.00 95.25 94 ASP A N 1
ATOM 688 C CA . ASP A 1 94 ? -21.130 -1.802 13.788 1.00 95.25 94 ASP A CA 1
ATOM 689 C C . ASP A 1 94 ? -22.035 -0.865 12.970 1.00 95.25 94 ASP A C 1
ATOM 691 O O . ASP A 1 94 ? -22.791 -1.320 12.109 1.00 95.25 94 ASP A O 1
ATOM 695 N N . ARG A 1 95 ? -21.968 0.451 13.215 1.00 95.12 95 ARG A N 1
ATOM 696 C CA . ARG A 1 95 ? -22.718 1.452 12.434 1.00 95.12 95 ARG A CA 1
ATOM 697 C C . ARG A 1 95 ? -21.982 1.952 11.188 1.00 95.12 95 ARG A C 1
ATOM 699 O O . ARG A 1 95 ? -22.541 2.790 10.485 1.00 95.12 95 ARG A O 1
ATOM 706 N N . GLY A 1 96 ? -20.757 1.485 10.935 1.00 92.75 96 GLY A N 1
ATOM 707 C CA . GLY A 1 96 ? -19.931 1.937 9.813 1.00 92.75 96 GLY A CA 1
ATOM 708 C C . GLY A 1 96 ? -19.474 3.391 9.945 1.00 92.75 96 GLY A C 1
ATOM 709 O O . GLY A 1 96 ? -19.581 4.153 8.988 1.00 92.75 96 GLY A O 1
ATOM 710 N N . ALA A 1 97 ? -19.038 3.796 11.140 1.00 94.94 97 ALA A N 1
ATOM 711 C CA . ALA A 1 97 ? -18.443 5.113 11.370 1.00 94.94 97 ALA A CA 1
ATOM 712 C C . ALA A 1 97 ? -17.154 5.325 10.548 1.00 94.94 97 ALA A C 1
ATOM 714 O O . ALA A 1 97 ? -16.551 4.361 10.072 1.00 94.94 97 ALA A O 1
ATOM 715 N N . SER A 1 98 ? -16.724 6.582 10.384 1.00 93.06 98 SER A N 1
ATOM 716 C CA . SER A 1 98 ? -15.450 6.886 9.716 1.00 93.06 98 SER A CA 1
ATOM 717 C C . SER A 1 98 ? -14.258 6.392 10.541 1.00 93.06 98 SER A C 1
ATOM 719 O O . SER A 1 98 ? -14.358 6.241 11.759 1.00 93.06 98 SER A O 1
ATOM 721 N N . TRP A 1 99 ? -13.110 6.166 9.891 1.00 94.19 99 TRP A N 1
ATOM 722 C CA . TRP A 1 99 ? -11.880 5.787 10.595 1.00 94.19 99 TRP A CA 1
ATOM 723 C C . TRP A 1 99 ? -11.466 6.833 11.634 1.00 94.19 99 TRP A C 1
ATOM 725 O O . TRP A 1 99 ? -11.113 6.442 12.741 1.00 94.19 99 TRP A O 1
ATOM 735 N N . GLU A 1 100 ? -11.608 8.125 11.320 1.00 94.50 100 GLU A N 1
ATOM 736 C CA . GLU A 1 100 ? -11.402 9.239 12.259 1.00 94.50 100 GLU A CA 1
ATOM 737 C C . GLU A 1 100 ? -12.231 9.036 13.536 1.00 94.50 100 GLU A C 1
ATOM 739 O O . GLU A 1 100 ? -11.693 8.951 14.639 1.00 94.50 100 GLU A O 1
ATOM 744 N N . GLU A 1 101 ? -13.544 8.852 13.383 1.00 96.38 101 GLU A N 1
ATOM 745 C CA . GLU A 1 101 ? -14.475 8.729 14.503 1.00 96.38 101 GLU A CA 1
ATOM 746 C C . GLU A 1 101 ? -14.242 7.442 15.309 1.00 96.38 101 GLU A C 1
ATOM 748 O O . GLU A 1 101 ? -14.296 7.454 16.539 1.00 96.38 101 GLU A O 1
ATOM 753 N N . ILE A 1 102 ? -13.953 6.321 14.639 1.00 96.44 102 ILE A N 1
ATOM 754 C CA . ILE A 1 102 ? -13.604 5.069 15.324 1.00 96.44 102 ILE A CA 1
ATOM 755 C C . ILE A 1 102 ? -12.282 5.241 16.083 1.00 96.44 102 ILE A C 1
ATOM 757 O O . ILE A 1 102 ? -12.175 4.750 17.205 1.00 96.44 102 ILE A O 1
ATOM 761 N N . SER A 1 103 ? -11.298 5.938 15.508 1.00 96.44 103 SER A N 1
ATOM 762 C CA . SER A 1 103 ? -9.994 6.163 16.139 1.00 96.44 103 SER A CA 1
ATOM 763 C C . SER A 1 103 ? -10.101 7.017 17.405 1.00 96.44 103 SER A C 1
ATOM 765 O O . SER A 1 103 ? -9.507 6.664 18.422 1.00 96.44 103 SER A O 1
ATOM 767 N N . GLU A 1 104 ? -10.918 8.075 17.382 1.00 96.62 104 GLU A N 1
ATOM 768 C CA . GLU A 1 104 ? -11.147 8.954 18.531 1.00 96.62 104 GLU A CA 1
ATOM 769 C C . GLU A 1 104 ? -11.811 8.184 19.680 1.00 96.62 104 GLU A C 1
ATOM 771 O O . GLU A 1 104 ? -11.333 8.205 20.814 1.00 96.62 104 GLU A O 1
ATOM 776 N N . ILE A 1 105 ? -12.864 7.418 19.375 1.00 97.50 105 ILE A N 1
ATOM 777 C CA . ILE A 1 105 ? -13.568 6.600 20.371 1.00 97.50 105 ILE A CA 1
ATOM 778 C C . ILE A 1 105 ? -12.657 5.489 20.916 1.00 97.50 105 ILE A C 1
ATOM 780 O O . ILE A 1 105 ? -12.667 5.220 22.120 1.00 97.50 105 ILE A O 1
ATOM 784 N N . ALA A 1 106 ? -11.851 4.858 20.057 1.00 96.56 106 ALA A N 1
ATOM 785 C CA . ALA A 1 106 ? -10.880 3.850 20.468 1.00 96.56 106 ALA A CA 1
ATOM 786 C C . ALA A 1 106 ? -9.845 4.430 21.441 1.00 96.56 106 ALA A C 1
ATOM 788 O O . ALA A 1 106 ? -9.535 3.792 22.448 1.00 96.56 106 ALA A O 1
ATOM 789 N N . GLU A 1 107 ? -9.349 5.642 21.189 1.00 97.00 107 GLU A N 1
ATOM 790 C CA . GLU A 1 107 ? -8.417 6.327 22.087 1.00 97.00 107 GLU A CA 1
ATOM 791 C C . GLU A 1 107 ? -9.070 6.654 23.439 1.00 97.00 107 GLU A C 1
ATOM 793 O O . GLU A 1 107 ? -8.473 6.394 24.486 1.00 97.00 107 GLU A O 1
ATOM 798 N N . GLU A 1 108 ? -10.323 7.128 23.446 1.00 96.75 108 GLU A N 1
ATOM 799 C CA . GLU A 1 108 ? -11.086 7.363 24.682 1.00 96.75 108 GLU A CA 1
ATOM 800 C C . GLU A 1 108 ? -11.272 6.089 25.526 1.00 96.75 108 GLU A C 1
ATOM 802 O O . GLU A 1 108 ? -11.288 6.153 26.759 1.00 96.75 108 GLU A O 1
ATOM 807 N N . GLU A 1 109 ? -11.419 4.929 24.879 1.00 96.06 109 GLU A N 1
ATOM 808 C CA . GLU A 1 109 ? -11.546 3.622 25.538 1.00 96.06 109 GLU A CA 1
ATOM 809 C C . GLU A 1 109 ? -10.192 2.965 25.873 1.00 96.06 109 GLU A C 1
ATOM 811 O O . GLU A 1 109 ? -10.164 1.886 26.472 1.00 96.06 109 GLU A O 1
ATOM 816 N N . GLY A 1 110 ? -9.065 3.605 25.536 1.00 95.44 110 GLY A N 1
ATOM 817 C CA . GLY A 1 110 ? -7.711 3.088 25.774 1.00 95.44 110 GLY A CA 1
ATOM 818 C C . GLY A 1 110 ? -7.277 1.983 24.803 1.00 95.44 110 GLY A C 1
ATOM 819 O O . GLY A 1 110 ? -6.305 1.265 25.054 1.00 95.44 110 GLY A O 1
ATOM 820 N N . LEU A 1 111 ? -7.981 1.829 23.683 1.00 96.31 111 LEU A N 1
ATOM 821 C CA . LEU A 1 111 ? -7.695 0.881 22.607 1.00 96.31 111 LEU A CA 1
ATOM 822 C C . LEU A 1 111 ? -6.648 1.462 21.644 1.00 96.31 111 LEU A C 1
ATOM 824 O O . LEU A 1 111 ? -6.855 1.526 20.433 1.00 96.31 111 LEU A O 1
ATOM 828 N N . HIS A 1 112 ? -5.498 1.860 22.192 1.00 95.12 112 HIS A N 1
ATOM 829 C CA . HIS A 1 112 ? -4.459 2.615 21.483 1.00 95.12 112 HIS A CA 1
ATOM 830 C C . HIS A 1 112 ? -3.988 1.954 20.183 1.00 95.12 112 HIS A C 1
ATOM 832 O O . HIS A 1 112 ? -3.674 2.638 19.220 1.00 95.12 112 HIS A O 1
ATOM 838 N N . GLN A 1 113 ? -3.956 0.618 20.121 1.00 93.38 113 GLN A N 1
ATOM 839 C CA . GLN A 1 113 ? -3.584 -0.079 18.888 1.00 93.38 113 GLN A CA 1
ATOM 840 C C . GLN A 1 113 ? -4.589 0.181 17.758 1.00 93.38 113 GLN A C 1
ATOM 842 O O . GLN A 1 113 ? -4.177 0.405 16.625 1.00 93.38 113 GLN A O 1
ATOM 847 N N . ILE A 1 114 ? -5.890 0.150 18.058 1.00 94.25 114 ILE A N 1
ATOM 848 C CA . ILE A 1 114 ? -6.938 0.427 17.071 1.00 94.25 114 ILE A CA 1
ATOM 849 C C . ILE A 1 114 ? -6.871 1.904 16.678 1.00 94.25 114 ILE A C 1
ATOM 851 O O . ILE A 1 114 ? -6.841 2.205 15.489 1.00 94.25 114 ILE A O 1
ATOM 855 N N . ALA A 1 115 ? -6.765 2.804 17.660 1.00 96.00 115 ALA A N 1
ATOM 856 C CA . ALA A 1 115 ? -6.662 4.239 17.415 1.00 96.00 115 ALA A CA 1
ATOM 857 C C . ALA A 1 115 ? -5.480 4.588 16.494 1.00 96.00 115 ALA A C 1
ATOM 859 O O . ALA A 1 115 ? -5.676 5.236 15.468 1.00 96.00 115 ALA A O 1
ATOM 860 N N . SER A 1 116 ? -4.275 4.094 16.801 1.00 94.38 116 SER A N 1
ATOM 861 C CA . SER A 1 116 ? -3.078 4.365 15.998 1.00 94.38 116 SER A CA 1
ATOM 862 C C . SER A 1 116 ? -3.186 3.833 14.572 1.00 94.38 116 SER A C 1
ATOM 864 O O . SER A 1 116 ? -2.876 4.563 13.637 1.00 94.38 116 SER A O 1
ATOM 866 N N . VAL A 1 117 ? -3.649 2.590 14.386 1.00 93.50 117 VAL A N 1
ATOM 867 C CA . VAL A 1 117 ? -3.767 1.991 13.044 1.00 93.50 117 VAL A CA 1
ATOM 868 C C . VAL A 1 117 ? -4.736 2.790 12.171 1.00 93.50 117 VAL A C 1
ATOM 870 O O . VAL A 1 117 ? -4.429 3.071 11.015 1.00 93.50 117 VAL A O 1
ATOM 873 N N . LEU A 1 118 ? -5.885 3.188 12.720 1.00 94.12 118 LEU A N 1
ATOM 874 C CA . LEU A 1 118 ? -6.891 3.946 11.973 1.00 94.12 118 LEU A CA 1
ATOM 875 C C . LEU A 1 118 ? -6.445 5.374 11.665 1.00 94.12 118 LEU A C 1
ATOM 877 O O . LEU A 1 118 ? -6.652 5.846 10.549 1.00 94.12 118 LEU A O 1
ATOM 881 N N . PHE A 1 119 ? -5.778 6.029 12.613 1.00 90.69 119 PHE A N 1
ATOM 882 C CA . PHE A 1 119 ? -5.218 7.361 12.407 1.00 90.69 119 PHE A CA 1
ATOM 883 C C . PHE A 1 119 ? -4.103 7.364 11.347 1.00 90.69 119 PHE A C 1
ATOM 885 O O . PHE A 1 119 ? -4.023 8.265 10.513 1.00 90.69 119 PHE A O 1
ATOM 892 N N . GLU A 1 120 ? -3.234 6.349 11.342 1.00 90.31 120 GLU A N 1
ATOM 893 C CA . GLU A 1 120 ? -2.205 6.184 10.309 1.00 90.31 120 GLU A CA 1
ATOM 894 C C . GLU A 1 120 ? -2.824 5.932 8.927 1.00 90.31 120 GLU A C 1
ATOM 896 O O . GLU A 1 120 ? -2.426 6.581 7.958 1.00 90.31 120 GLU A O 1
ATOM 901 N N . ALA A 1 121 ? -3.830 5.056 8.841 1.00 88.94 121 ALA A N 1
ATOM 902 C CA . ALA A 1 121 ? -4.542 4.772 7.596 1.00 88.94 121 ALA A CA 1
ATOM 903 C C . ALA A 1 121 ? -5.245 6.017 7.028 1.00 88.94 121 ALA A C 1
ATOM 905 O O . ALA A 1 121 ? -5.175 6.278 5.826 1.00 88.94 121 ALA A O 1
ATOM 906 N N . GLU A 1 122 ? -5.874 6.826 7.885 1.00 88.00 122 GLU A N 1
ATOM 907 C CA . GLU A 1 122 ? -6.499 8.087 7.484 1.00 88.00 122 GLU A CA 1
ATOM 908 C C . GLU A 1 122 ? -5.471 9.090 6.942 1.00 88.00 122 GLU A C 1
ATOM 910 O O . GLU A 1 122 ? -5.658 9.653 5.860 1.00 88.00 122 GLU A O 1
ATOM 915 N N . GLN A 1 123 ? -4.358 9.297 7.653 1.00 86.38 123 GLN A N 1
ATOM 916 C CA . GLN A 1 123 ? -3.306 10.207 7.193 1.00 86.38 123 GLN A CA 1
ATOM 917 C C . GLN A 1 123 ? -2.710 9.769 5.855 1.00 86.38 123 GLN A C 1
ATOM 919 O O . GLN A 1 123 ? -2.431 10.610 4.996 1.00 86.38 123 GLN A O 1
ATOM 924 N N . GLU A 1 124 ? -2.532 8.465 5.660 1.00 83.56 124 GLU A N 1
ATOM 925 C CA . GLU A 1 124 ? -2.015 7.910 4.415 1.00 83.56 124 GLU A CA 1
ATOM 926 C C . GLU A 1 124 ? -3.008 8.092 3.254 1.00 83.56 124 GLU A C 1
ATOM 928 O O . GLU A 1 124 ? -2.616 8.519 2.163 1.00 83.56 124 GLU A O 1
ATOM 933 N N . ALA A 1 125 ? -4.307 7.888 3.494 1.00 80.12 125 ALA A N 1
ATOM 934 C CA . ALA A 1 125 ? -5.359 8.171 2.516 1.00 80.12 125 ALA A CA 1
ATOM 935 C C . ALA A 1 125 ? -5.416 9.666 2.138 1.00 80.12 125 ALA A C 1
ATOM 937 O O . ALA A 1 125 ? -5.561 10.019 0.967 1.00 80.12 125 ALA A O 1
ATOM 938 N N . LEU A 1 126 ? -5.238 10.571 3.105 1.00 79.94 126 LEU A N 1
ATOM 939 C CA . LEU A 1 126 ? -5.183 12.016 2.852 1.00 79.94 126 LEU A CA 1
ATOM 940 C C . LEU A 1 126 ? -3.923 12.421 2.069 1.00 79.94 126 LEU A C 1
ATOM 942 O O . LEU A 1 126 ? -3.990 13.257 1.160 1.00 79.94 126 LEU A O 1
ATOM 946 N N . ARG A 1 127 ? -2.771 11.819 2.393 1.00 75.62 127 ARG A N 1
ATOM 947 C CA . ARG A 1 127 ? -1.493 12.052 1.703 1.00 75.62 127 ARG A CA 1
ATOM 948 C C . ARG A 1 127 ? -1.570 11.632 0.240 1.00 75.62 127 ARG A C 1
ATOM 950 O O . ARG A 1 127 ? -1.099 12.364 -0.629 1.00 75.62 127 ARG A O 1
ATOM 957 N N . THR A 1 128 ? -2.147 10.470 -0.029 1.00 67.75 128 THR A N 1
ATOM 958 C CA . THR A 1 128 ? -2.271 9.916 -1.383 1.00 67.75 128 THR A CA 1
ATOM 959 C C . THR A 1 128 ? -3.338 10.650 -2.195 1.00 67.75 128 THR A C 1
ATOM 961 O O . THR A 1 128 ? -3.071 11.023 -3.331 1.00 67.75 128 THR A O 1
ATOM 964 N N . SER A 1 129 ? -4.468 11.022 -1.583 1.00 63.78 129 SER A N 1
ATOM 965 C CA . SER A 1 129 ? -5.502 11.867 -2.207 1.00 63.78 129 SER A CA 1
ATOM 966 C C . SER A 1 129 ? -5.000 13.269 -2.596 1.00 63.78 129 SER A C 1
ATOM 968 O O . SER A 1 129 ? -5.461 13.854 -3.570 1.00 63.78 129 SER A O 1
ATOM 970 N N . THR A 1 130 ? -4.006 13.808 -1.881 1.00 56.62 130 THR A N 1
ATOM 971 C CA . THR A 1 130 ? -3.382 15.107 -2.209 1.00 56.62 130 THR A CA 1
ATOM 972 C C . THR A 1 130 ? -2.344 15.011 -3.342 1.00 56.62 130 THR A C 1
ATOM 974 O O . THR A 1 130 ? -1.985 16.032 -3.929 1.00 56.62 130 THR A O 1
ATOM 977 N N . ASN A 1 131 ? -1.841 13.809 -3.646 1.00 48.41 131 ASN A N 1
ATOM 978 C CA . ASN A 1 131 ? -0.828 13.571 -4.685 1.00 48.41 131 ASN A CA 1
ATOM 979 C C . ASN A 1 131 ? -1.388 12.928 -5.973 1.00 48.41 131 ASN A C 1
ATOM 981 O O . ASN A 1 131 ? -0.618 12.762 -6.922 1.00 48.41 131 ASN A O 1
ATOM 985 N N . ALA A 1 132 ? -2.683 12.594 -6.010 1.00 47.69 132 ALA A N 1
ATOM 986 C CA . ALA A 1 132 ? -3.416 12.101 -7.183 1.00 47.69 132 ALA A CA 1
ATOM 987 C C . ALA A 1 132 ? -4.002 13.251 -8.024 1.00 47.69 132 ALA A C 1
ATOM 989 O O . ALA A 1 132 ? -4.025 13.117 -9.270 1.00 47.69 132 ALA A O 1
#

pLDDT: mean 86.42, std 12.1, range [40.66, 97.5]

Mean predicted aligned error: 11.06 Å

Secondary structure (DSSP, 8-state):
---HHHHHHHHHHHS-TT-HHHHHHHTT--HHHHHHHHHHTT-HHHHHHHHHHHHHHHHTSHHHHHHHHHHHHHHHHHHHHHS-TT-HHHHHHHTT--HHHHHHHHHHTT-HHHHHHHHHHHHHHHHHHHH-